Protein AF-A0A0P9J230-F1 (afdb_monomer_lite)

Sequence (159 aa):
MKPPVKTTNPAKPPVKPQVKPSTSEPVAQTVPPVPAASSRLDKLLAVVNTATGVLQLVQPPNSVNNADGTVSYPNGSVESADGQSVTHSDGAVQNLDGTTVHADGSTEHPNGDIQHKDGTWVFADGSVNYPDGRWKMADGTITDAEGNVLGTVKPDVAP

Radius of gyration: 20.03 Å; chains: 1; bounding box: 50×26×58 Å

Organism: NCBI:txid199198

pLDDT: mean 72.94, std 18.25, range [28.16, 93.19]

Foldseek 3Di:
DPDPPPPDPPDPDQDDADADDDPDAFDADDDPDDPDQPDPVVLVVVCCCQAPPPLPPDQPPPWDQDPQQWIAHPQRKIADNVNQWIQGPQRWIAGNQRWIQHPQGWIAHNQGWIQHPQRWIQHPLRKIAHPQQWIQHNQQFIDHVNNYTNHGHPDPPDD

Secondary structure (DSSP, 8-state):
-PPP-----PPPPPPPPPPPPPSSPPEEP-PPPPPP---H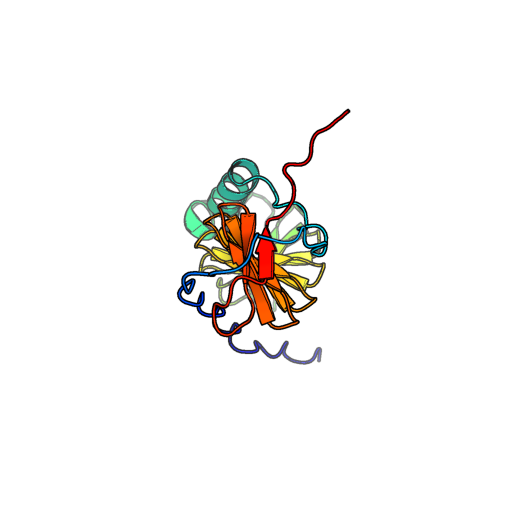HHHHHHHIIIIISSTTT-PPTT-EE-TTS-EE-TTS-EE-TTSSEEE-TTS-EEETTS-EE-TTS-EE-TTS-EE-TTS-EE-TTS-EE-TTS-EE-TTSEEE-TT--EEEEPPP----

Structure (mmCIF, N/CA/C/O backbone):
data_AF-A0A0P9J230-F1
#
_entry.id   AF-A0A0P9J230-F1
#
loop_
_atom_site.group_PDB
_atom_site.id
_atom_site.type_symbol
_atom_site.label_atom_id
_atom_site.label_alt_id
_atom_site.label_comp_id
_atom_site.label_asym_id
_atom_site.label_entity_id
_atom_site.label_seq_id
_atom_site.pdbx_PDB_ins_code
_atom_site.Cartn_x
_atom_site.Cartn_y
_atom_site.Cartn_z
_atom_site.occupancy
_atom_site.B_iso_or_equiv
_atom_site.auth_seq_id
_atom_site.auth_comp_id
_atom_site.auth_asym_id
_atom_site.auth_atom_id
_atom_site.pdbx_PDB_model_num
ATOM 1 N N . MET A 1 1 ? -2.091 -10.779 28.782 1.00 33.56 1 MET A N 1
ATOM 2 C CA . MET A 1 1 ? -1.439 -9.574 28.227 1.00 33.56 1 MET A CA 1
ATOM 3 C C . MET A 1 1 ? -0.991 -9.911 26.811 1.00 33.56 1 MET A C 1
ATOM 5 O O . MET A 1 1 ? -0.105 -10.743 26.666 1.00 33.56 1 MET A O 1
ATOM 9 N N . LYS A 1 2 ? -1.670 -9.393 25.776 1.00 34.47 2 LYS A N 1
ATOM 10 C CA . LYS A 1 2 ? -1.168 -9.503 24.394 1.00 34.47 2 LYS A CA 1
ATOM 11 C C . LYS A 1 2 ? 0.058 -8.581 24.265 1.00 34.47 2 LYS A C 1
ATOM 13 O O . LYS A 1 2 ? 0.032 -7.511 24.872 1.00 34.47 2 LYS A O 1
ATOM 18 N N . PRO A 1 3 ? 1.129 -8.980 23.558 1.00 28.16 3 PRO A N 1
ATOM 19 C CA . PRO A 1 3 ? 2.302 -8.129 23.389 1.00 28.16 3 PRO A CA 1
ATOM 20 C C . PRO A 1 3 ? 1.908 -6.823 22.687 1.00 28.16 3 PRO A C 1
ATOM 22 O O . PRO A 1 3 ? 1.041 -6.869 21.810 1.00 28.16 3 PRO A O 1
ATOM 25 N N . PRO A 1 4 ? 2.537 -5.682 23.019 1.00 34.16 4 PRO A N 1
ATOM 26 C CA . PRO A 1 4 ? 2.382 -4.479 22.219 1.00 34.16 4 PRO A CA 1
ATOM 27 C C . PRO A 1 4 ? 2.856 -4.798 20.800 1.00 34.16 4 PRO A C 1
ATOM 29 O O . PRO A 1 4 ? 3.978 -5.278 20.604 1.00 34.16 4 PRO A O 1
ATOM 32 N N . VAL A 1 5 ? 1.984 -4.574 19.817 1.00 39.44 5 VAL A N 1
ATOM 33 C CA . VAL A 1 5 ? 2.374 -4.571 18.409 1.00 39.44 5 VAL A CA 1
ATOM 34 C C . VAL A 1 5 ? 3.438 -3.489 18.296 1.00 39.44 5 VAL A C 1
ATOM 36 O O . VAL A 1 5 ? 3.144 -2.308 18.454 1.00 39.44 5 VAL A O 1
ATOM 39 N N . LYS A 1 6 ? 4.702 -3.895 18.133 1.00 30.61 6 LYS A N 1
ATOM 40 C CA . LYS A 1 6 ? 5.785 -2.970 17.808 1.00 30.61 6 LYS A CA 1
ATOM 41 C C . LYS A 1 6 ? 5.372 -2.281 16.515 1.00 30.61 6 LYS A C 1
ATOM 43 O O . LYS A 1 6 ? 5.442 -2.895 15.455 1.00 30.61 6 LYS A O 1
ATOM 48 N N . THR A 1 7 ? 4.952 -1.028 16.611 1.00 36.59 7 THR A N 1
ATOM 49 C CA . THR A 1 7 ? 4.900 -0.111 15.482 1.00 36.59 7 THR A CA 1
ATOM 50 C C . THR A 1 7 ? 6.342 0.092 15.038 1.00 36.59 7 THR A C 1
ATOM 52 O O . THR A 1 7 ? 7.082 0.932 15.545 1.00 36.59 7 THR A O 1
ATOM 55 N N . THR A 1 8 ? 6.814 -0.787 14.155 1.00 40.38 8 THR A N 1
ATOM 56 C CA . THR A 1 8 ? 8.008 -0.509 13.368 1.00 40.38 8 THR A CA 1
ATOM 57 C C . THR A 1 8 ? 7.738 0.804 12.654 1.00 40.38 8 THR A C 1
ATOM 59 O O . THR A 1 8 ? 6.701 0.917 12.001 1.00 40.38 8 THR A O 1
ATOM 62 N N . ASN A 1 9 ? 8.625 1.793 12.810 1.00 43.53 9 ASN A N 1
ATOM 63 C CA . ASN A 1 9 ? 8.568 3.011 12.006 1.00 43.53 9 ASN A CA 1
ATOM 64 C C . ASN A 1 9 ? 8.277 2.616 10.553 1.00 43.53 9 ASN A C 1
ATOM 66 O O . ASN A 1 9 ? 8.942 1.690 10.068 1.00 43.53 9 ASN A O 1
ATOM 70 N N . PRO A 1 10 ? 7.304 3.258 9.882 1.00 55.03 10 PRO A N 1
ATOM 71 C CA . PRO A 1 10 ? 6.994 2.929 8.501 1.00 55.03 10 PRO A CA 1
ATOM 72 C C . PRO A 1 10 ? 8.293 2.980 7.701 1.00 55.03 10 PRO A C 1
ATOM 74 O O . PRO A 1 10 ? 9.067 3.939 7.809 1.00 55.03 10 PRO A O 1
ATOM 77 N N . ALA A 1 11 ? 8.586 1.892 6.985 1.00 64.81 11 ALA A N 1
ATOM 78 C CA . ALA A 1 11 ? 9.776 1.822 6.158 1.00 64.81 11 ALA A CA 1
ATOM 79 C C . ALA A 1 11 ? 9.729 3.006 5.190 1.00 64.81 11 ALA A C 1
ATOM 81 O O . ALA A 1 11 ? 8.713 3.246 4.541 1.00 64.81 11 ALA A O 1
ATOM 82 N N . LYS A 1 12 ? 10.808 3.791 5.136 1.00 78.12 12 LYS A N 1
ATOM 83 C CA . LYS A 1 12 ? 10.867 4.922 4.214 1.00 78.12 12 LYS A CA 1
ATOM 84 C C . LYS A 1 12 ? 10.704 4.386 2.781 1.00 78.12 12 LYS A C 1
ATOM 86 O O . LYS A 1 12 ? 11.400 3.420 2.455 1.00 78.12 12 LYS A O 1
ATOM 91 N N . PRO A 1 13 ? 9.868 5.015 1.935 1.00 83.19 13 PRO A N 1
ATOM 92 C CA . PRO A 1 13 ? 9.740 4.612 0.543 1.00 83.19 13 PRO A CA 1
ATOM 93 C C . PRO A 1 13 ? 11.109 4.604 -0.153 1.00 83.19 13 PRO A C 1
ATOM 95 O O . PRO A 1 13 ? 11.916 5.519 0.083 1.00 83.19 13 PRO A O 1
ATOM 98 N N . PRO A 1 14 ? 11.398 3.602 -1.000 1.00 87.50 14 PRO A N 1
ATOM 99 C CA . PRO A 1 14 ? 12.627 3.575 -1.771 1.00 87.50 14 PRO A CA 1
ATOM 100 C C . PRO A 1 14 ? 12.638 4.742 -2.767 1.00 87.50 14 PRO A C 1
ATOM 102 O O . PRO A 1 14 ? 11.605 5.169 -3.279 1.00 87.50 14 PRO A O 1
ATOM 105 N N . VAL A 1 15 ? 13.822 5.299 -3.019 1.00 89.44 15 VAL A N 1
ATOM 106 C CA . VAL A 1 15 ? 13.977 6.452 -3.914 1.00 89.44 15 VAL A CA 1
ATOM 107 C C . VAL A 1 15 ? 14.221 5.956 -5.331 1.00 89.44 15 VAL A C 1
ATOM 109 O O . VAL A 1 15 ? 15.150 5.186 -5.568 1.00 89.44 15 VAL A O 1
ATOM 112 N N . LYS A 1 16 ? 13.400 6.429 -6.269 1.00 87.44 16 LYS A N 1
ATOM 113 C CA . LYS A 1 16 ? 13.502 6.108 -7.694 1.00 87.44 16 LYS A CA 1
ATOM 114 C C . LYS A 1 16 ? 14.869 6.522 -8.254 1.00 87.44 16 LYS A C 1
ATOM 116 O O . LYS A 1 16 ? 15.253 7.684 -8.081 1.00 87.44 16 LYS A O 1
ATOM 121 N N . PRO A 1 17 ? 15.608 5.619 -8.924 1.00 87.25 17 PRO A N 1
ATOM 122 C CA . PRO A 1 17 ? 16.882 5.963 -9.532 1.00 87.25 17 PRO A CA 1
ATOM 123 C C . PRO A 1 17 ? 16.668 6.864 -10.751 1.00 87.25 17 PRO A C 1
ATOM 125 O O . PRO A 1 17 ? 15.641 6.805 -11.431 1.00 87.25 17 PRO A O 1
ATOM 128 N N . GLN A 1 18 ? 17.664 7.696 -11.054 1.00 85.62 18 GLN A N 1
ATOM 129 C CA . GLN A 1 18 ? 17.686 8.425 -12.319 1.00 85.62 18 GLN A CA 1
ATOM 130 C C . GLN A 1 18 ? 18.006 7.448 -13.451 1.00 85.62 18 GLN A C 1
ATOM 132 O O . GLN A 1 18 ? 19.055 6.804 -13.434 1.00 85.62 18 GLN A O 1
ATOM 137 N N . VAL A 1 19 ? 17.106 7.348 -14.430 1.00 83.75 19 VAL A N 1
ATOM 138 C CA . VAL A 1 19 ? 17.291 6.478 -15.596 1.00 83.75 19 VAL A CA 1
ATOM 139 C C . VAL A 1 19 ? 18.475 6.989 -16.414 1.00 83.75 19 VAL A C 1
ATOM 141 O O . VAL A 1 19 ? 18.459 8.117 -16.911 1.00 83.75 19 VAL A O 1
ATOM 144 N N . LYS A 1 20 ? 19.513 6.164 -16.551 1.00 83.38 20 LYS A N 1
ATOM 145 C CA . LYS A 1 20 ? 20.681 6.477 -17.377 1.00 83.38 20 LYS A CA 1
ATOM 146 C C . LYS A 1 20 ? 20.402 6.121 -18.842 1.00 83.38 20 LYS A C 1
ATOM 148 O O . LYS A 1 20 ? 19.742 5.113 -19.100 1.00 83.38 20 LYS A O 1
ATOM 153 N N . PRO A 1 21 ? 20.927 6.892 -19.813 1.00 68.62 21 PRO A N 1
ATOM 154 C CA . PRO A 1 21 ? 20.823 6.542 -21.225 1.00 68.62 21 PRO A CA 1
ATOM 155 C C . PRO A 1 21 ? 21.462 5.173 -21.483 1.00 68.62 21 PRO A C 1
ATOM 157 O O . PRO A 1 21 ? 22.620 4.958 -21.124 1.00 68.62 21 PRO A O 1
ATOM 160 N N . SER A 1 22 ? 20.725 4.258 -22.111 1.00 64.50 22 SER A N 1
ATOM 161 C CA . SER A 1 22 ? 21.274 2.980 -22.568 1.00 64.50 22 SER A CA 1
ATOM 162 C C . SER A 1 22 ? 21.673 3.063 -24.034 1.00 64.50 22 SER A C 1
ATOM 164 O O . SER A 1 22 ? 20.921 3.560 -24.869 1.00 64.50 22 SER A O 1
ATOM 166 N N . THR A 1 23 ? 22.858 2.548 -24.343 1.00 56.00 23 THR A N 1
ATOM 167 C CA . THR A 1 23 ? 23.385 2.344 -25.701 1.00 56.00 23 THR A CA 1
ATOM 168 C C . THR A 1 23 ? 23.016 0.978 -26.289 1.00 56.00 23 THR A C 1
ATOM 170 O O . THR A 1 23 ? 23.419 0.675 -27.409 1.00 56.00 23 THR A O 1
ATOM 173 N N . SER A 1 24 ? 22.260 0.156 -25.554 1.00 57.94 24 SER A N 1
ATOM 174 C CA . SER A 1 24 ? 21.903 -1.219 -25.934 1.00 57.94 24 SER A CA 1
ATOM 175 C C . SER A 1 24 ? 20.401 -1.324 -26.179 1.00 57.94 24 SER A C 1
ATOM 177 O O . SER A 1 24 ? 19.622 -0.720 -25.438 1.00 57.94 24 SER A O 1
ATOM 179 N N . GLU A 1 25 ? 19.988 -2.107 -27.180 1.00 58.91 25 GLU A N 1
ATOM 180 C CA . GLU A 1 25 ? 18.567 -2.361 -27.434 1.00 58.91 25 GLU A CA 1
ATOM 181 C C . GLU A 1 25 ? 17.879 -2.939 -26.180 1.00 58.91 25 GLU A C 1
ATOM 183 O O . GLU A 1 25 ? 18.442 -3.817 -25.516 1.00 58.91 25 GLU A O 1
ATOM 188 N N . PRO A 1 26 ? 16.674 -2.458 -25.824 1.00 59.31 26 PRO A N 1
ATOM 189 C CA . PRO A 1 26 ? 15.969 -2.925 -24.641 1.00 59.31 26 PRO A CA 1
ATOM 190 C C . PRO A 1 26 ? 15.573 -4.397 -24.799 1.00 59.31 26 PRO A C 1
ATOM 192 O O . PRO A 1 26 ? 14.773 -4.760 -25.661 1.00 59.31 26 PRO A O 1
ATOM 195 N N . VAL A 1 27 ? 16.106 -5.251 -23.927 1.00 66.94 27 VAL A N 1
ATOM 196 C CA . VAL A 1 27 ? 15.736 -6.670 -23.859 1.00 66.94 27 VAL A CA 1
ATOM 197 C C . VAL A 1 27 ? 14.394 -6.801 -23.134 1.00 66.94 27 VAL A C 1
ATOM 199 O O . VAL A 1 27 ? 14.140 -6.106 -22.154 1.00 66.94 27 VAL A O 1
ATOM 202 N N . ALA A 1 28 ? 13.507 -7.686 -23.589 1.00 69.19 28 ALA A N 1
ATOM 203 C CA . ALA A 1 28 ? 12.255 -7.945 -22.878 1.00 69.19 28 ALA A CA 1
ATOM 204 C C . ALA A 1 28 ? 12.543 -8.569 -21.500 1.00 69.19 28 ALA A C 1
ATOM 206 O O . ALA A 1 28 ? 13.181 -9.619 -21.415 1.00 69.19 28 ALA A O 1
ATOM 207 N N . GLN A 1 29 ? 12.059 -7.937 -20.431 1.00 70.12 29 GLN A N 1
ATOM 208 C CA . GLN A 1 29 ? 12.247 -8.400 -19.052 1.00 70.12 29 GLN A CA 1
ATOM 209 C C . GLN A 1 29 ? 10.963 -9.043 -18.522 1.00 70.12 29 GLN A C 1
ATOM 211 O O . GLN A 1 29 ? 9.884 -8.457 -18.620 1.00 70.12 29 GLN A O 1
ATOM 216 N N . THR A 1 30 ? 11.075 -10.220 -17.904 1.00 68.06 30 THR A N 1
ATOM 217 C CA . THR A 1 30 ? 9.995 -10.803 -17.098 1.00 68.06 30 THR A CA 1
ATOM 218 C C . THR A 1 30 ? 10.110 -10.270 -15.674 1.00 68.06 30 THR A C 1
ATOM 220 O O . THR A 1 30 ? 10.960 -10.730 -14.911 1.00 68.06 30 THR A O 1
ATOM 223 N N . VAL A 1 31 ? 9.282 -9.293 -15.315 1.00 66.88 31 VAL A N 1
ATOM 224 C CA . VAL A 1 31 ? 9.127 -8.861 -13.919 1.00 66.88 31 VAL A CA 1
ATOM 225 C C . VAL A 1 31 ? 7.972 -9.616 -13.253 1.00 66.88 31 VAL A C 1
ATOM 227 O O . VAL A 1 31 ? 7.047 -10.028 -13.960 1.00 66.88 31 VAL A O 1
ATOM 230 N N . PRO A 1 32 ? 7.998 -9.813 -11.919 1.00 69.25 32 PRO A N 1
ATOM 231 C CA . PRO A 1 32 ? 6.863 -10.374 -11.197 1.00 69.25 32 PRO A CA 1
ATOM 232 C C . PRO A 1 32 ? 5.573 -9.603 -11.519 1.00 69.25 32 PRO A C 1
ATOM 234 O O . PRO A 1 32 ? 5.632 -8.375 -11.690 1.00 69.25 32 PRO A O 1
ATOM 237 N N . PRO A 1 33 ? 4.420 -10.294 -11.609 1.00 65.44 33 PRO A N 1
ATOM 238 C CA . PRO A 1 33 ? 3.145 -9.636 -11.855 1.00 65.44 33 PRO A CA 1
ATOM 239 C C . PRO A 1 33 ? 2.914 -8.579 -10.778 1.00 65.44 33 PRO A C 1
ATOM 241 O O . PRO A 1 33 ? 3.075 -8.850 -9.590 1.00 65.44 33 PRO A O 1
ATOM 244 N N . VAL A 1 34 ? 2.569 -7.363 -11.205 1.00 64.94 34 VAL A N 1
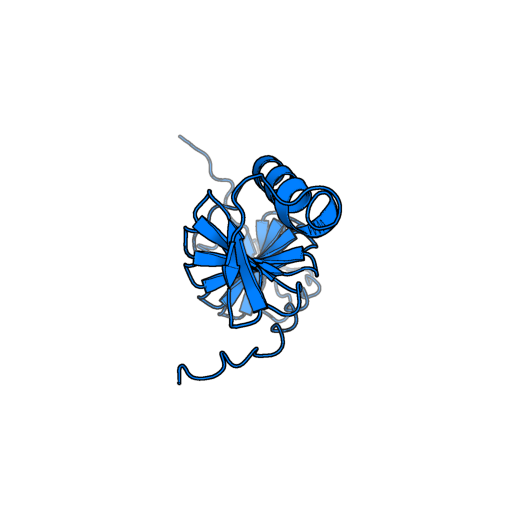ATOM 245 C CA . VAL A 1 34 ? 2.220 -6.287 -10.274 1.00 64.94 34 VAL A CA 1
ATOM 246 C C . VAL A 1 34 ? 0.935 -6.720 -9.565 1.00 64.94 34 VAL A C 1
ATOM 248 O O . VAL A 1 34 ? -0.047 -7.005 -10.259 1.00 64.94 34 VAL A O 1
ATOM 251 N N . PRO A 1 35 ? 0.915 -6.814 -8.224 1.00 59.25 35 PRO A N 1
ATOM 252 C CA . PRO A 1 35 ? -0.309 -7.127 -7.504 1.00 59.25 35 PRO A CA 1
ATOM 253 C C . PRO A 1 35 ? -1.393 -6.107 -7.862 1.00 59.25 35 PRO A C 1
ATOM 255 O O . PRO A 1 35 ? -1.104 -4.924 -8.049 1.00 59.25 35 PRO A O 1
ATOM 258 N N . ALA A 1 36 ? -2.638 -6.562 -8.000 1.00 54.88 36 ALA A N 1
ATOM 259 C CA . ALA A 1 36 ? -3.735 -5.691 -8.402 1.00 54.88 36 ALA A CA 1
ATOM 260 C C . ALA A 1 36 ? -3.869 -4.512 -7.424 1.00 54.88 36 ALA A C 1
ATOM 262 O O . ALA A 1 36 ? -4.103 -4.704 -6.231 1.00 54.88 36 ALA A O 1
ATOM 263 N N . ALA A 1 37 ? -3.733 -3.287 -7.934 1.00 50.56 37 ALA A N 1
ATOM 264 C CA . ALA A 1 37 ? -4.025 -2.094 -7.158 1.00 50.56 37 ALA A CA 1
ATOM 265 C C . ALA A 1 37 ? -5.544 -2.010 -6.956 1.00 50.56 37 ALA A C 1
ATOM 267 O O . ALA A 1 37 ? -6.302 -1.865 -7.916 1.00 50.56 37 ALA A O 1
ATOM 268 N N . SER A 1 38 ? -6.002 -2.116 -5.710 1.00 48.72 38 SER A N 1
ATOM 269 C CA . SER A 1 38 ? -7.417 -1.934 -5.384 1.00 48.72 38 SER A CA 1
ATOM 270 C C . SER A 1 38 ? -7.884 -0.515 -5.769 1.00 48.72 38 SER A C 1
ATOM 272 O O . SER A 1 38 ? -7.153 0.461 -5.580 1.00 48.72 38 SER A O 1
ATOM 274 N N . SER A 1 39 ? -9.099 -0.414 -6.319 1.00 46.31 39 SER A N 1
ATOM 275 C CA . SER A 1 39 ? -9.712 0.802 -6.885 1.00 46.31 39 SER A CA 1
ATOM 276 C C . SER A 1 39 ? -9.661 2.012 -5.935 1.00 46.31 39 SER A C 1
ATOM 278 O O . SER A 1 39 ? -10.080 1.934 -4.783 1.00 46.31 39 SER A O 1
ATOM 280 N N . ARG A 1 40 ? -9.174 3.163 -6.432 1.00 53.50 40 ARG A N 1
ATOM 281 C CA . ARG A 1 40 ? -9.061 4.421 -5.662 1.00 53.50 40 ARG A CA 1
ATOM 282 C C . ARG A 1 40 ? -10.416 4.993 -5.215 1.00 53.50 40 ARG A C 1
ATOM 284 O O . ARG A 1 40 ? -10.466 5.693 -4.209 1.00 53.50 40 ARG A O 1
ATOM 291 N N . LEU A 1 41 ? -11.501 4.718 -5.945 1.00 41.72 41 LEU A N 1
ATOM 292 C CA . LEU A 1 41 ? -12.830 5.280 -5.661 1.00 41.72 41 LEU A CA 1
ATOM 293 C C . LEU A 1 41 ? -13.538 4.555 -4.512 1.00 41.72 41 LEU A C 1
ATOM 295 O O . LEU A 1 41 ? -14.100 5.214 -3.639 1.00 41.72 41 LEU A O 1
ATOM 299 N N . ASP A 1 42 ? -13.440 3.225 -4.460 1.00 46.72 42 ASP A N 1
ATOM 300 C CA . ASP A 1 42 ? -13.997 2.437 -3.350 1.00 46.72 42 ASP A CA 1
ATOM 301 C C . ASP A 1 42 ? -13.276 2.756 -2.029 1.00 46.72 42 ASP A C 1
ATOM 303 O O . ASP A 1 42 ? -13.881 2.796 -0.956 1.00 46.72 42 ASP A O 1
ATOM 307 N N . LYS A 1 43 ? -11.980 3.077 -2.121 1.00 52.72 43 LYS A N 1
ATOM 308 C CA . LYS A 1 43 ? -11.115 3.434 -0.991 1.00 52.72 43 LYS A CA 1
ATOM 309 C C . LYS A 1 43 ? -11.363 4.830 -0.436 1.00 52.72 43 LYS A C 1
ATOM 311 O O . LYS A 1 43 ? -11.412 4.992 0.781 1.00 52.72 43 LYS A O 1
ATOM 316 N N . LEU A 1 44 ? -11.556 5.834 -1.299 1.00 45.81 44 LEU A N 1
ATOM 317 C CA . LEU A 1 44 ? -11.837 7.205 -0.854 1.00 45.81 44 LEU A CA 1
ATOM 318 C C . LEU A 1 44 ? -13.141 7.260 -0.045 1.00 45.81 44 LEU A C 1
ATOM 320 O O . LEU A 1 44 ? -13.221 7.963 0.960 1.00 45.81 44 LEU A O 1
ATOM 324 N N . LEU A 1 45 ? -14.143 6.471 -0.445 1.00 48.78 45 LEU A N 1
ATOM 325 C CA . LEU A 1 45 ? -15.407 6.370 0.275 1.00 48.78 45 LEU A CA 1
ATOM 326 C C . LEU A 1 45 ? -15.230 5.705 1.653 1.00 48.78 45 LEU A C 1
ATOM 328 O O . LEU A 1 45 ? -15.839 6.154 2.621 1.00 48.78 45 LEU A O 1
ATOM 332 N N . ALA A 1 46 ? -14.358 4.697 1.776 1.00 48.47 46 ALA A N 1
ATOM 333 C CA . ALA A 1 46 ? -14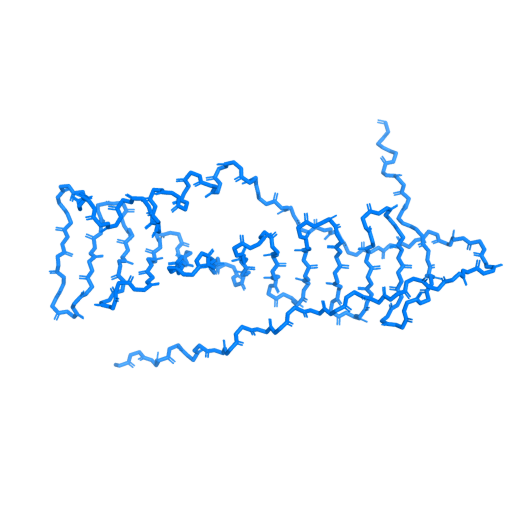.023 4.085 3.064 1.00 48.47 46 ALA A CA 1
ATOM 334 C C . ALA A 1 46 ? -13.283 5.058 4.003 1.00 48.47 46 ALA A C 1
ATOM 336 O O . ALA A 1 46 ? -13.660 5.175 5.168 1.00 48.47 46 ALA A O 1
ATOM 337 N N . VAL A 1 47 ? -12.294 5.804 3.495 1.00 46.88 47 VAL A N 1
ATOM 338 C CA . VAL A 1 47 ? -11.499 6.782 4.270 1.00 46.88 47 VAL A CA 1
ATOM 339 C C . VAL A 1 47 ? -12.338 7.979 4.725 1.00 46.88 47 VAL A C 1
ATOM 341 O O . VAL A 1 47 ? -12.232 8.411 5.873 1.00 46.88 47 VAL A O 1
ATOM 344 N N . VAL A 1 48 ? -13.212 8.507 3.864 1.00 48.50 48 VAL A N 1
ATOM 345 C CA . VAL A 1 48 ? -14.101 9.627 4.222 1.00 48.50 48 VAL A CA 1
ATOM 346 C C . VAL A 1 48 ? -15.137 9.195 5.265 1.00 48.50 48 VAL A C 1
ATOM 348 O O . VAL A 1 48 ? -15.414 9.953 6.197 1.00 48.50 48 VAL A O 1
ATOM 351 N N . ASN A 1 49 ? -15.647 7.964 5.165 1.00 51.12 49 ASN A N 1
ATOM 352 C CA . ASN A 1 49 ? -16.599 7.420 6.134 1.00 51.12 49 ASN A CA 1
ATOM 353 C C . ASN A 1 49 ? -15.953 6.993 7.460 1.00 51.12 49 ASN A C 1
ATOM 355 O O . ASN A 1 49 ? -16.661 6.936 8.461 1.00 51.12 49 ASN A O 1
ATOM 359 N N . THR A 1 50 ? -14.649 6.693 7.484 1.00 52.06 50 THR A N 1
ATOM 360 C CA . THR A 1 50 ? -14.009 6.069 8.655 1.00 52.06 50 THR A CA 1
ATOM 361 C C . THR A 1 50 ? -12.979 6.959 9.342 1.00 52.06 50 THR A C 1
ATOM 363 O O . THR A 1 50 ? -12.955 6.937 10.558 1.00 52.06 50 THR A O 1
ATOM 366 N N . ALA A 1 51 ? -12.168 7.760 8.638 1.00 44.28 51 ALA A N 1
ATOM 367 C CA . ALA A 1 51 ? -11.013 8.444 9.244 1.00 44.28 51 ALA A CA 1
ATOM 368 C C . ALA A 1 51 ? -11.126 9.979 9.330 1.00 44.28 51 ALA A C 1
ATOM 370 O O . ALA A 1 51 ? -10.661 10.559 10.306 1.00 44.28 51 ALA A O 1
ATOM 371 N N . THR A 1 52 ? -11.730 10.668 8.351 1.00 45.75 52 THR A N 1
ATOM 372 C CA . THR A 1 52 ? -11.645 12.151 8.282 1.00 45.75 52 THR A CA 1
ATOM 373 C C . THR A 1 52 ? -12.972 12.914 8.314 1.00 45.75 52 THR A C 1
ATOM 375 O O . THR A 1 52 ? -12.965 14.087 8.677 1.00 45.75 52 THR A O 1
ATOM 378 N N . GLY A 1 53 ? -14.114 12.299 7.982 1.00 43.25 53 GLY A N 1
ATOM 379 C CA . GLY A 1 53 ? -15.400 13.014 7.913 1.00 43.25 53 GLY A CA 1
ATOM 380 C C . GLY A 1 53 ? -16.396 12.713 9.037 1.00 43.25 53 GLY A C 1
ATOM 381 O O . GLY A 1 53 ? -17.213 13.569 9.372 1.00 43.25 53 GLY A O 1
ATOM 382 N N . VAL A 1 54 ? -16.355 11.506 9.616 1.00 42.22 54 VAL A N 1
ATOM 383 C CA . VAL A 1 54 ? -17.479 10.973 10.419 1.00 42.22 54 VAL A CA 1
ATOM 384 C C . VAL A 1 54 ? -17.110 10.635 11.870 1.00 42.22 54 VAL A C 1
ATOM 386 O O . VAL A 1 54 ? -17.976 10.761 12.736 1.00 42.22 54 VAL A O 1
ATOM 389 N N . LEU A 1 55 ? -15.841 10.326 12.180 1.00 44.78 55 LEU A N 1
ATOM 390 C CA . LEU A 1 55 ? -15.388 10.017 13.553 1.00 44.78 55 LEU A CA 1
ATOM 391 C C . LEU A 1 55 ? -15.688 11.133 14.570 1.00 44.78 55 LEU A C 1
ATOM 393 O O . LEU A 1 55 ? -15.843 10.857 15.754 1.00 44.78 55 LEU A O 1
ATOM 397 N N . GLN A 1 56 ? -15.819 12.389 14.128 1.00 43.25 56 GLN A N 1
ATOM 398 C CA . GLN A 1 56 ? -16.093 13.516 15.026 1.00 43.25 56 GLN A CA 1
ATOM 399 C C . GLN A 1 56 ? -17.552 13.982 15.079 1.00 43.25 56 GLN A C 1
ATOM 401 O O . GLN A 1 56 ? -17.844 14.850 15.901 1.00 43.25 56 GLN A O 1
ATOM 406 N N . LEU A 1 57 ? -18.471 13.464 14.251 1.00 44.31 57 LEU A N 1
ATOM 407 C CA . LEU A 1 57 ? -19.809 14.071 14.162 1.00 44.31 57 LEU A CA 1
ATOM 408 C C . LEU A 1 57 ? -20.973 13.159 14.549 1.00 44.31 57 LEU A C 1
ATOM 410 O O . LEU A 1 57 ? -21.934 13.666 15.124 1.00 44.31 57 LEU A O 1
ATOM 414 N N . VAL A 1 58 ? -20.915 11.845 14.307 1.00 47.59 58 VAL A N 1
ATOM 415 C CA . VAL A 1 58 ? -22.005 10.929 14.693 1.00 47.59 58 VAL A CA 1
ATOM 416 C C . VAL A 1 58 ? -21.452 9.520 14.915 1.00 47.59 58 VAL A C 1
ATOM 418 O O . VAL A 1 58 ? -21.213 8.789 13.957 1.00 47.59 58 VAL A O 1
ATOM 421 N N . GLN A 1 59 ? -21.295 9.101 16.174 1.00 58.69 59 GLN A N 1
ATOM 422 C CA . GLN A 1 59 ? -21.169 7.671 16.466 1.00 58.69 59 GLN A CA 1
ATOM 423 C C . GLN A 1 59 ? -22.459 6.971 15.995 1.00 58.69 59 GLN A C 1
ATOM 425 O O . GLN A 1 59 ? -23.550 7.445 16.335 1.00 58.69 59 GLN A O 1
ATOM 430 N N . PRO A 1 60 ? -22.383 5.875 15.216 1.00 63.69 60 PRO A N 1
ATOM 431 C CA . PRO A 1 60 ? -23.569 5.139 14.807 1.00 63.69 60 PRO A CA 1
ATOM 432 C C . PRO A 1 60 ? -24.383 4.720 16.037 1.00 63.69 60 PRO A C 1
ATOM 434 O O . PRO A 1 60 ? -23.793 4.317 17.045 1.00 63.69 60 PRO A O 1
ATOM 437 N N . PRO A 1 61 ? -25.724 4.759 15.975 1.00 59.94 61 PRO A N 1
ATOM 438 C CA . PRO A 1 61 ? -26.539 4.199 17.042 1.00 59.94 61 PRO A CA 1
ATOM 439 C C . PRO A 1 61 ? -26.141 2.732 17.274 1.00 59.94 61 PRO A C 1
ATOM 441 O O . PRO A 1 61 ? -25.987 1.969 16.318 1.00 59.94 61 PRO A O 1
ATOM 444 N N . ASN A 1 62 ? -25.995 2.350 18.547 1.00 76.12 62 ASN A N 1
ATOM 445 C CA . ASN A 1 62 ? -25.501 1.048 19.028 1.00 76.12 62 ASN A CA 1
ATOM 446 C C . ASN A 1 62 ? -23.973 0.844 19.020 1.00 76.12 62 ASN A C 1
ATOM 448 O O . ASN A 1 62 ? -23.523 -0.300 19.102 1.00 76.12 62 ASN A O 1
ATOM 452 N N . SER A 1 63 ? -23.165 1.907 18.960 1.00 81.62 63 SER A N 1
ATOM 453 C CA . SER A 1 63 ? -21.759 1.801 19.363 1.00 81.62 63 SER A CA 1
ATOM 454 C C . SER A 1 63 ? -21.640 1.449 20.855 1.00 81.62 63 SER A C 1
ATOM 456 O O . SER A 1 63 ? -22.454 1.866 21.685 1.00 81.62 63 SER A O 1
ATOM 458 N N . VAL A 1 64 ? -20.625 0.660 21.206 1.00 87.12 64 VAL A N 1
ATOM 459 C CA . VAL A 1 64 ? -20.345 0.237 22.585 1.00 87.12 64 VAL A CA 1
ATOM 460 C C . VAL A 1 64 ? -19.006 0.814 23.017 1.00 87.12 64 VAL A C 1
ATOM 462 O O . VAL A 1 64 ? -17.989 0.544 22.388 1.00 87.12 64 VAL A O 1
ATOM 465 N N . ASN A 1 65 ? -19.003 1.579 24.109 1.00 87.94 65 ASN A N 1
ATOM 466 C CA . ASN A 1 65 ? -17.774 2.005 24.774 1.00 87.94 65 ASN A CA 1
ATOM 467 C C . ASN A 1 65 ? -17.315 0.886 25.713 1.00 87.94 65 ASN A C 1
ATOM 469 O O . ASN A 1 65 ? -18.031 0.523 26.651 1.00 87.94 65 ASN A O 1
ATOM 473 N N . ASN A 1 66 ? -16.137 0.332 25.455 1.00 87.62 66 ASN A N 1
ATOM 474 C CA . ASN A 1 66 ? -15.568 -0.749 26.245 1.00 87.62 66 ASN A CA 1
ATOM 475 C C . ASN A 1 66 ? -14.803 -0.203 27.456 1.00 87.62 66 ASN A C 1
ATOM 477 O O . ASN A 1 66 ? -14.343 0.938 27.482 1.00 87.62 66 ASN A O 1
ATOM 481 N N . ALA A 1 67 ? -14.626 -1.046 28.475 1.00 88.25 67 ALA A N 1
ATOM 482 C CA . ALA A 1 67 ? -13.924 -0.669 29.705 1.00 88.25 67 ALA A CA 1
ATOM 483 C C . ALA A 1 67 ? -12.428 -0.350 29.497 1.00 88.25 67 ALA A C 1
ATOM 485 O O . ALA A 1 67 ? -11.813 0.280 30.353 1.00 88.25 67 ALA A O 1
ATOM 486 N N . ASP A 1 68 ? -11.844 -0.787 28.380 1.00 87.06 68 ASP A N 1
ATOM 487 C CA . ASP A 1 68 ? -10.465 -0.490 27.982 1.00 87.06 68 ASP A CA 1
ATOM 488 C C . ASP A 1 68 ? -10.327 0.816 27.177 1.00 87.06 68 ASP A C 1
ATOM 490 O O . ASP A 1 68 ? -9.226 1.155 26.749 1.00 87.06 68 ASP A O 1
ATOM 494 N N . GLY A 1 69 ? -11.426 1.556 26.993 1.00 82.56 69 GLY A N 1
ATOM 495 C CA . GLY A 1 69 ? -11.473 2.821 26.263 1.00 82.56 69 GLY A CA 1
ATOM 496 C C . GLY A 1 69 ? -11.721 2.680 24.761 1.00 82.56 69 GLY A C 1
ATOM 497 O O . GLY A 1 69 ? -11.892 3.695 24.098 1.00 82.56 69 GLY A O 1
ATOM 498 N N . THR A 1 70 ? -11.771 1.461 24.216 1.00 86.25 70 THR A N 1
ATOM 499 C CA . THR A 1 70 ? -12.090 1.244 22.796 1.00 86.25 70 THR A CA 1
ATOM 500 C C . THR A 1 70 ? -13.579 1.442 22.505 1.00 86.25 70 THR A C 1
ATOM 502 O O . THR A 1 70 ? -14.426 1.290 23.392 1.00 86.25 70 THR A O 1
ATOM 505 N N . VAL A 1 71 ? -13.916 1.726 21.244 1.00 84.38 71 VAL A N 1
ATOM 506 C CA . VAL A 1 71 ? -15.310 1.809 20.776 1.00 84.38 71 VAL A CA 1
ATOM 507 C C . VAL A 1 71 ? -15.582 0.691 19.780 1.00 84.38 71 VAL A C 1
ATOM 509 O O . VAL A 1 71 ? -14.929 0.610 18.747 1.00 84.38 71 VAL A O 1
ATOM 512 N N . SER A 1 72 ? -16.557 -0.173 20.056 1.00 86.19 72 SER A N 1
ATOM 513 C CA . SER A 1 72 ? -17.017 -1.196 19.111 1.00 86.19 72 SER A CA 1
ATOM 514 C C . SER A 1 72 ? -18.222 -0.705 18.317 1.00 86.19 72 SER A C 1
ATOM 516 O O . SER A 1 72 ? -19.207 -0.234 18.888 1.00 86.19 72 SER A O 1
ATOM 518 N N . TYR A 1 73 ? -18.162 -0.852 16.999 1.00 83.38 73 TYR A N 1
ATOM 519 C CA . TYR A 1 73 ? -19.208 -0.450 16.067 1.00 83.38 73 TYR A CA 1
ATOM 520 C C . TYR A 1 73 ? -20.095 -1.638 15.652 1.00 83.38 73 TYR A C 1
ATOM 522 O O . TYR A 1 73 ? -19.625 -2.778 15.613 1.00 83.38 73 TYR A O 1
ATOM 530 N N . PRO A 1 74 ? -21.366 -1.405 15.263 1.00 78.31 74 PRO A N 1
ATOM 531 C CA . PRO A 1 74 ? -22.281 -2.475 14.842 1.00 78.31 74 PRO A CA 1
ATOM 532 C C . PRO A 1 74 ? -21.823 -3.275 13.615 1.00 78.31 74 PRO A C 1
ATOM 534 O O . PRO A 1 74 ? -22.236 -4.415 13.431 1.00 78.31 74 PRO A O 1
ATOM 537 N N . ASN A 1 75 ? -20.974 -2.685 12.770 1.00 76.06 75 ASN A N 1
ATOM 538 C CA . ASN A 1 75 ? -20.373 -3.352 11.612 1.00 76.06 75 ASN A CA 1
ATOM 539 C C . ASN A 1 75 ? -19.193 -4.275 11.987 1.00 76.06 75 ASN A C 1
ATOM 541 O O . ASN A 1 75 ? -18.580 -4.858 11.098 1.00 76.06 75 ASN A O 1
ATOM 545 N N . GLY A 1 76 ? -18.864 -4.402 13.278 1.00 82.38 76 GLY A N 1
ATOM 546 C CA . GLY A 1 76 ? -17.750 -5.207 13.776 1.00 82.38 76 GLY A CA 1
ATOM 547 C C . GLY A 1 76 ? -16.402 -4.484 13.803 1.00 82.38 76 GLY A C 1
ATOM 548 O O . GLY A 1 76 ? -15.425 -5.081 14.251 1.00 82.38 76 GLY A O 1
ATOM 549 N N . SER A 1 77 ? -16.329 -3.223 13.363 1.00 83.94 77 SER A N 1
ATOM 550 C CA . SER A 1 77 ? -15.119 -2.412 13.509 1.00 83.94 77 SER A CA 1
ATOM 551 C C . SER A 1 77 ? -14.895 -1.985 14.965 1.00 83.94 77 SER A C 1
ATOM 553 O O . SER A 1 77 ? -15.843 -1.844 15.738 1.00 83.94 77 SER A O 1
ATOM 555 N N . VAL A 1 78 ? -13.641 -1.733 15.337 1.00 86.00 78 VAL A N 1
ATOM 556 C CA . VAL A 1 78 ? -13.232 -1.283 16.672 1.00 86.00 78 VAL A CA 1
ATOM 557 C C . VAL A 1 78 ? -12.293 -0.086 16.559 1.00 86.00 78 VAL A C 1
ATOM 559 O O . VAL A 1 78 ? -11.249 -0.179 15.920 1.00 86.00 78 VAL A O 1
ATOM 562 N N . GLU A 1 79 ? -12.642 1.024 17.197 1.00 84.62 79 GLU A N 1
ATOM 563 C CA . GLU A 1 79 ? -11.766 2.182 17.378 1.00 84.62 79 GLU A CA 1
ATOM 564 C C . GLU A 1 79 ? -10.802 1.962 18.543 1.00 84.62 79 GLU A C 1
ATOM 566 O O . GLU A 1 79 ? -11.196 1.480 19.610 1.00 84.62 79 GLU A O 1
ATOM 571 N N . SER A 1 80 ? -9.545 2.351 18.348 1.00 84.38 80 SER A N 1
ATOM 572 C CA . SER A 1 80 ? -8.542 2.396 19.407 1.00 84.38 80 SER A CA 1
ATOM 573 C C . SER A 1 80 ? -8.912 3.417 20.486 1.00 84.38 80 SER A C 1
ATOM 575 O O . SER A 1 80 ? -9.515 4.448 20.206 1.00 84.38 80 SER A O 1
ATOM 577 N N . ALA A 1 81 ? -8.499 3.160 21.728 1.00 82.44 81 ALA A N 1
ATOM 578 C CA . ALA A 1 81 ? -8.800 4.022 22.872 1.00 82.44 81 ALA A CA 1
ATOM 579 C C . ALA A 1 81 ? -8.218 5.446 22.765 1.00 82.44 81 ALA A C 1
ATOM 581 O O . ALA A 1 81 ? -8.686 6.363 23.434 1.00 82.44 81 ALA A O 1
ATOM 582 N N . ASP A 1 82 ? -7.191 5.636 21.936 1.00 80.88 82 ASP A N 1
ATOM 583 C CA . ASP A 1 82 ? -6.580 6.936 21.633 1.00 80.88 82 ASP A CA 1
ATOM 584 C C . ASP A 1 82 ? -7.217 7.652 20.424 1.00 80.88 82 ASP A C 1
ATOM 586 O O . ASP A 1 82 ? -6.778 8.745 20.050 1.00 80.88 82 ASP A O 1
ATOM 590 N N . GLY A 1 83 ? -8.224 7.038 19.790 1.00 76.69 83 GLY A N 1
ATOM 591 C CA . GLY A 1 83 ? -8.885 7.548 18.588 1.00 76.69 83 GLY A CA 1
ATOM 592 C C . GLY A 1 83 ? -7.964 7.663 17.369 1.00 76.69 83 GLY A C 1
ATOM 593 O O . GLY A 1 83 ? -8.294 8.361 16.414 1.00 76.69 83 GLY A O 1
ATOM 594 N N . GLN A 1 84 ? -6.780 7.035 17.391 1.00 79.12 84 GLN A N 1
ATOM 595 C CA . GLN A 1 84 ? -5.795 7.162 16.308 1.00 79.12 84 GLN A CA 1
ATOM 596 C C . GLN A 1 84 ? -5.968 6.117 15.204 1.00 79.12 84 GLN A C 1
ATOM 598 O O . GLN A 1 84 ? -5.350 6.241 14.146 1.00 79.12 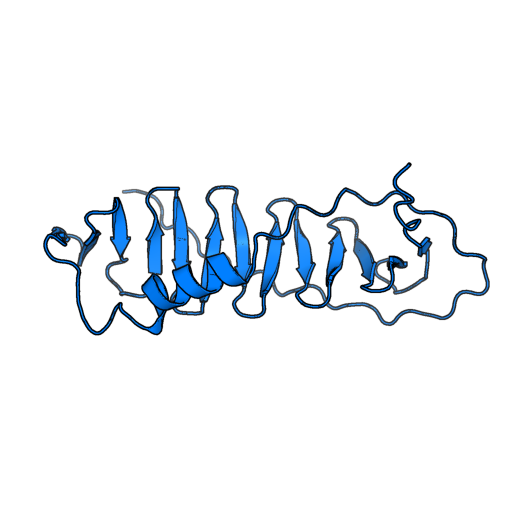84 GLN A O 1
ATOM 603 N N . SER A 1 85 ? -6.770 5.075 15.433 1.00 81.94 85 SER A N 1
ATOM 604 C CA . SER A 1 85 ? -6.984 4.013 14.450 1.00 81.94 85 SER A CA 1
ATOM 605 C C . SER A 1 85 ? -8.320 3.296 14.620 1.00 81.94 85 SER A C 1
ATOM 607 O O . SER A 1 85 ? -8.888 3.245 15.713 1.00 81.94 85 SER A O 1
ATOM 609 N N . VAL A 1 86 ? -8.793 2.699 13.528 1.00 81.94 86 VAL A N 1
ATOM 610 C CA . VAL A 1 86 ? -9.966 1.826 13.472 1.00 81.94 86 VAL A CA 1
ATOM 611 C C . VAL A 1 86 ? -9.551 0.487 12.871 1.00 81.94 86 VAL A C 1
ATOM 613 O O . VAL A 1 86 ? -9.016 0.425 11.768 1.00 81.94 86 VAL A O 1
ATOM 616 N N . THR A 1 87 ? -9.810 -0.601 13.589 1.00 86.38 87 THR A N 1
ATOM 617 C CA . THR A 1 87 ? -9.682 -1.971 13.079 1.00 86.38 87 THR A CA 1
ATOM 618 C C . THR A 1 87 ? -11.018 -2.410 12.496 1.00 86.38 87 THR A C 1
ATOM 620 O O . THR A 1 87 ? -12.031 -2.369 13.184 1.00 86.38 87 THR A O 1
ATOM 623 N N . HIS A 1 88 ? -11.044 -2.832 11.241 1.00 82.81 88 HIS A N 1
ATOM 624 C CA . HIS A 1 88 ? -12.217 -3.355 10.555 1.00 82.81 88 HIS A CA 1
ATOM 625 C C . HIS A 1 88 ? -12.447 -4.837 10.873 1.00 82.81 88 HIS A C 1
ATOM 627 O O . HIS A 1 88 ? -11.545 -5.556 11.307 1.00 82.81 88 HIS A O 1
ATOM 633 N N . SER A 1 89 ? -13.667 -5.320 10.627 1.00 82.19 89 SER A N 1
ATOM 634 C CA . SER A 1 89 ? -14.045 -6.722 10.858 1.00 82.19 89 SER A CA 1
ATOM 635 C C . SER A 1 89 ? -13.254 -7.725 10.008 1.00 82.19 89 SER A C 1
ATOM 637 O O . SER A 1 89 ? -13.157 -8.895 10.370 1.00 82.19 89 SER A O 1
ATOM 639 N N . ASP A 1 90 ? -12.711 -7.284 8.871 1.00 81.19 90 ASP A N 1
ATOM 640 C CA . ASP A 1 90 ? -11.841 -8.074 7.992 1.00 81.19 90 ASP A CA 1
ATOM 641 C C . ASP A 1 90 ? -10.373 -8.112 8.465 1.00 81.19 90 ASP A C 1
ATOM 643 O O . ASP A 1 90 ? -9.555 -8.821 7.882 1.00 81.19 90 ASP A O 1
ATOM 647 N N . GLY A 1 91 ? -10.043 -7.384 9.538 1.00 83.75 91 GLY A N 1
ATOM 648 C CA . GLY A 1 91 ? -8.704 -7.282 10.108 1.00 83.75 91 GLY A CA 1
ATOM 649 C C . GLY A 1 91 ? -7.849 -6.144 9.546 1.00 83.75 91 GLY A C 1
ATOM 650 O O . GLY A 1 91 ? -6.713 -5.996 9.996 1.00 83.75 91 GLY A O 1
ATOM 651 N N . ALA A 1 92 ? -8.350 -5.340 8.602 1.00 83.62 92 ALA A N 1
ATOM 652 C CA . ALA A 1 92 ? -7.645 -4.142 8.156 1.00 83.62 92 ALA A CA 1
ATOM 653 C C . ALA A 1 92 ? -7.629 -3.074 9.264 1.00 83.62 92 ALA A C 1
ATOM 655 O O . ALA A 1 92 ? -8.616 -2.886 9.968 1.00 83.62 92 ALA A O 1
ATOM 656 N N . VAL A 1 93 ? -6.523 -2.353 9.416 1.00 87.06 93 VAL A N 1
ATOM 657 C CA . VAL A 1 93 ? -6.360 -1.261 10.381 1.00 87.06 93 VAL A CA 1
ATOM 658 C C . VAL A 1 93 ? -6.163 0.035 9.618 1.00 87.06 93 VAL A C 1
ATOM 660 O O . VAL A 1 93 ? -5.207 0.166 8.862 1.00 87.06 93 VAL A O 1
ATOM 663 N N . GLN A 1 94 ? -7.050 0.998 9.823 1.00 82.56 94 GLN A N 1
ATOM 664 C CA . GLN A 1 94 ? -6.966 2.319 9.221 1.00 82.56 94 GLN A CA 1
ATOM 665 C C . GLN A 1 94 ? -6.551 3.335 10.283 1.00 82.56 94 GLN A C 1
ATOM 667 O O . GLN A 1 94 ? -7.191 3.445 11.326 1.00 82.56 94 GLN A O 1
ATOM 672 N N . ASN A 1 95 ? -5.469 4.059 10.026 1.00 81.81 95 ASN A N 1
ATOM 673 C CA . ASN A 1 95 ? -4.906 5.062 10.919 1.00 81.81 95 ASN A CA 1
ATOM 674 C C . ASN A 1 95 ? -5.392 6.466 10.537 1.00 81.81 95 ASN A C 1
ATOM 676 O O . ASN A 1 95 ? -5.720 6.745 9.381 1.00 81.81 95 ASN A O 1
ATOM 680 N N . LEU A 1 96 ? -5.387 7.378 11.509 1.00 74.69 96 LEU A N 1
ATOM 681 C CA . LEU A 1 96 ? -5.822 8.766 11.333 1.00 74.69 96 LEU A CA 1
ATOM 682 C C . LEU A 1 96 ? -4.932 9.564 10.362 1.00 74.69 96 LEU A C 1
ATOM 684 O O . LEU A 1 96 ? -5.390 10.522 9.744 1.00 74.69 96 LEU A O 1
ATOM 688 N N . ASP A 1 97 ? -3.674 9.154 10.187 1.00 76.00 97 ASP A N 1
ATOM 689 C CA . ASP A 1 97 ? -2.758 9.718 9.187 1.00 76.00 97 ASP A CA 1
ATOM 690 C C . ASP A 1 97 ? -3.113 9.312 7.739 1.00 76.00 97 ASP A C 1
ATOM 692 O O . ASP A 1 97 ? -2.450 9.741 6.794 1.00 76.00 97 ASP A O 1
ATOM 696 N N . GLY A 1 98 ? -4.163 8.501 7.558 1.00 74.81 98 GLY A N 1
ATOM 697 C CA . GLY A 1 98 ? -4.630 7.981 6.276 1.00 74.81 98 GLY A CA 1
ATOM 698 C C . GLY A 1 98 ? -3.936 6.691 5.836 1.00 74.81 98 GLY A C 1
ATOM 699 O O . GLY A 1 98 ? -4.265 6.165 4.773 1.00 74.81 98 GLY A O 1
ATOM 700 N N . THR A 1 99 ? -3.003 6.159 6.632 1.00 82.81 99 THR A N 1
ATOM 701 C CA . THR A 1 99 ? -2.359 4.871 6.357 1.00 82.81 99 THR A CA 1
ATOM 702 C C . THR A 1 99 ? -3.328 3.722 6.645 1.00 82.81 99 THR A C 1
ATOM 704 O O . THR A 1 99 ? -3.962 3.690 7.697 1.00 82.81 99 THR A O 1
ATOM 707 N N . THR A 1 100 ? -3.421 2.740 5.748 1.00 84.81 100 THR A N 1
ATOM 708 C CA . THR A 1 100 ? -4.198 1.507 5.959 1.00 84.81 100 THR A CA 1
ATOM 709 C C . THR A 1 100 ? -3.278 0.293 5.938 1.00 84.81 100 THR A C 1
ATOM 711 O O . THR A 1 100 ? -2.553 0.083 4.975 1.00 84.81 100 THR A O 1
ATOM 714 N N . VAL A 1 101 ? -3.315 -0.538 6.976 1.00 88.75 101 VAL A N 1
ATOM 715 C CA . VAL A 1 101 ? -2.632 -1.835 7.028 1.00 88.75 101 VAL A CA 1
ATOM 716 C C . VAL A 1 101 ? -3.665 -2.930 6.800 1.00 88.75 101 VAL A C 1
ATOM 718 O O . VAL A 1 101 ? -4.583 -3.102 7.595 1.00 88.75 101 VAL A O 1
ATOM 721 N N . HIS A 1 102 ? -3.532 -3.681 5.718 1.00 86.38 102 HIS A N 1
ATOM 722 C CA . HIS A 1 102 ? -4.432 -4.777 5.386 1.00 86.38 102 HIS A CA 1
ATOM 723 C C . HIS A 1 102 ? -4.108 -6.039 6.194 1.00 86.38 102 HIS A C 1
ATOM 725 O O . HIS A 1 102 ? -2.978 -6.256 6.638 1.00 86.38 102 HIS A O 1
ATOM 731 N N . ALA A 1 103 ? -5.095 -6.926 6.332 1.00 84.50 103 ALA A N 1
ATOM 732 C CA . ALA A 1 103 ? -4.935 -8.198 7.040 1.00 84.50 103 ALA A CA 1
ATOM 733 C C . ALA A 1 103 ? -3.882 -9.132 6.407 1.00 84.50 103 ALA A C 1
ATOM 735 O O . ALA A 1 103 ? -3.311 -9.984 7.092 1.00 84.50 103 ALA A O 1
ATOM 736 N N . ASP A 1 104 ? -3.592 -8.969 5.111 1.00 83.50 104 ASP A N 1
ATOM 737 C CA . ASP A 1 104 ? -2.524 -9.696 4.415 1.00 83.50 104 ASP A CA 1
ATOM 738 C C . ASP A 1 104 ? -1.108 -9.169 4.740 1.00 83.50 104 ASP A C 1
ATOM 740 O O . ASP A 1 104 ? -0.110 -9.816 4.404 1.00 83.50 104 ASP A O 1
ATOM 744 N N . GLY A 1 105 ? -1.014 -8.042 5.454 1.00 85.06 105 GLY A N 1
ATOM 745 C CA . GLY A 1 105 ? 0.219 -7.366 5.842 1.00 85.06 105 GLY A CA 1
ATOM 746 C C . GLY A 1 105 ? 0.706 -6.306 4.854 1.00 85.06 105 GLY A C 1
ATOM 747 O O . GLY A 1 105 ? 1.788 -5.762 5.068 1.00 85.06 105 GLY A O 1
ATOM 748 N N . SER A 1 106 ? -0.038 -6.016 3.783 1.00 88.25 106 SER A N 1
ATOM 749 C CA . SER A 1 106 ? 0.250 -4.865 2.925 1.00 88.25 106 SER A CA 1
ATOM 750 C C . SER A 1 106 ? -0.144 -3.550 3.606 1.00 88.25 106 SER A C 1
ATOM 752 O O . SER A 1 106 ? -1.057 -3.506 4.428 1.00 88.25 106 SER A O 1
ATOM 754 N N . THR A 1 107 ? 0.577 -2.478 3.296 1.00 90.12 107 THR A N 1
ATOM 755 C CA . THR A 1 107 ? 0.345 -1.130 3.822 1.00 90.12 107 THR A CA 1
ATOM 756 C C . THR A 1 107 ? 0.079 -0.181 2.665 1.00 90.12 107 THR A C 1
ATOM 758 O O . THR A 1 107 ? 0.895 -0.067 1.759 1.00 90.12 107 THR A O 1
ATOM 761 N N . GLU A 1 108 ? -1.050 0.508 2.695 1.00 86.75 108 GLU A N 1
ATOM 762 C CA . GLU A 1 108 ? -1.390 1.593 1.785 1.00 86.75 108 GLU A CA 1
ATOM 763 C C . GLU A 1 108 ? -1.167 2.934 2.486 1.00 86.75 108 GLU A C 1
ATOM 765 O O . GLU A 1 108 ? -1.635 3.160 3.602 1.00 86.75 108 GLU A O 1
ATOM 770 N N . HIS A 1 109 ? -0.442 3.825 1.824 1.00 85.50 109 HIS A N 1
ATOM 771 C CA . HIS A 1 109 ? -0.111 5.153 2.311 1.00 85.50 109 HIS A CA 1
ATOM 772 C C . HIS A 1 109 ? -1.093 6.207 1.775 1.00 85.50 109 HIS A C 1
ATOM 774 O O . HIS A 1 109 ? -1.661 6.040 0.693 1.00 85.50 109 HIS A O 1
ATOM 780 N N . PRO A 1 110 ? -1.258 7.347 2.471 1.00 78.56 110 PRO A N 1
ATOM 781 C CA . PRO A 1 110 ? -2.210 8.394 2.082 1.00 78.56 110 PRO A CA 1
ATOM 782 C C . PRO A 1 110 ? -1.922 9.033 0.714 1.00 78.56 110 PRO A C 1
ATOM 784 O O . PRO A 1 110 ? -2.819 9.593 0.088 1.00 78.56 110 PRO A O 1
ATOM 787 N N . ASN A 1 111 ? -0.680 8.958 0.228 1.00 80.25 111 ASN A N 1
ATOM 788 C CA . ASN A 1 111 ? -0.301 9.423 -1.108 1.00 80.25 111 ASN A CA 1
ATOM 789 C C . ASN A 1 111 ? -0.667 8.427 -2.229 1.00 80.25 111 ASN A C 1
ATOM 791 O O . ASN A 1 111 ? -0.477 8.744 -3.403 1.00 80.25 111 ASN A O 1
ATOM 795 N N . GLY A 1 112 ? -1.210 7.256 -1.883 1.00 81.75 112 GLY A N 1
ATOM 796 C CA . GLY A 1 112 ? -1.588 6.193 -2.811 1.00 81.75 112 GLY A CA 1
ATOM 797 C C . GLY A 1 112 ? -0.475 5.193 -3.124 1.00 81.75 112 GLY A C 1
ATOM 798 O O . GLY A 1 112 ? -0.659 4.391 -4.041 1.00 81.75 112 GLY A O 1
ATOM 799 N N . ASP A 1 113 ? 0.653 5.242 -2.409 1.00 88.62 113 ASP A N 1
ATOM 800 C CA . ASP A 1 113 ? 1.693 4.215 -2.490 1.00 88.62 113 ASP A CA 1
ATOM 801 C C . ASP A 1 113 ? 1.270 2.969 -1.699 1.00 88.62 113 ASP A C 1
ATOM 803 O O . ASP A 1 113 ? 0.663 3.073 -0.633 1.00 88.62 113 ASP A O 1
ATOM 807 N N . ILE A 1 114 ? 1.617 1.785 -2.197 1.00 90.25 114 ILE A N 1
ATOM 808 C CA . ILE A 1 114 ? 1.308 0.502 -1.560 1.00 90.25 114 ILE A CA 1
ATOM 809 C C . ILE A 1 114 ? 2.610 -0.263 -1.332 1.00 90.25 114 ILE A C 1
ATOM 811 O O . ILE A 1 114 ? 3.332 -0.574 -2.278 1.00 90.25 114 ILE A O 1
ATOM 815 N N . GLN A 1 115 ? 2.888 -0.604 -0.079 1.00 91.31 115 GLN A N 1
ATOM 816 C CA . GLN A 1 115 ? 3.945 -1.521 0.319 1.00 91.31 115 GLN A CA 1
ATOM 817 C C . GLN A 1 115 ? 3.350 -2.911 0.554 1.00 91.31 115 GLN A C 1
ATOM 819 O O . GLN A 1 115 ? 2.582 -3.135 1.487 1.00 91.31 115 GLN A O 1
ATOM 824 N N . HIS A 1 116 ? 3.733 -3.879 -0.265 1.00 90.44 116 HIS A N 1
ATOM 825 C CA . HIS A 1 116 ? 3.369 -5.273 -0.066 1.00 90.44 116 HIS A CA 1
ATOM 826 C C . HIS A 1 116 ? 4.258 -5.936 0.991 1.00 90.44 116 HIS A C 1
ATOM 828 O O . HIS A 1 116 ? 5.406 -5.551 1.221 1.00 90.44 116 HIS A O 1
ATOM 834 N N . LYS A 1 117 ? 3.731 -6.991 1.619 1.00 87.81 117 LYS A N 1
ATOM 835 C CA . LYS A 1 117 ? 4.430 -7.771 2.652 1.00 87.81 117 LYS A CA 1
ATOM 836 C C . LYS A 1 117 ? 5.735 -8.411 2.163 1.00 87.81 117 LYS A C 1
ATOM 838 O O . LYS A 1 117 ? 6.626 -8.674 2.967 1.00 87.81 117 LYS A O 1
ATOM 843 N N . ASP A 1 118 ? 5.841 -8.684 0.866 1.00 87.44 118 ASP A N 1
ATOM 844 C CA . ASP A 1 118 ? 7.052 -9.217 0.234 1.00 87.44 118 ASP A CA 1
ATOM 845 C C . ASP A 1 118 ? 8.158 -8.159 0.050 1.00 87.44 118 ASP A C 1
ATOM 847 O O . ASP A 1 118 ? 9.280 -8.511 -0.305 1.00 87.44 118 ASP A O 1
ATOM 851 N N . GLY A 1 119 ? 7.865 -6.883 0.330 1.00 88.19 119 GLY A N 1
ATOM 852 C CA . GLY A 1 119 ? 8.769 -5.749 0.161 1.00 88.19 119 GLY A CA 1
ATOM 853 C C . GLY A 1 119 ? 8.581 -4.987 -1.152 1.00 88.19 119 GLY A C 1
ATOM 854 O O . GLY A 1 119 ? 9.293 -4.009 -1.366 1.00 88.19 119 GLY A O 1
ATOM 855 N N . THR A 1 120 ? 7.651 -5.398 -2.019 1.00 91.12 120 THR A N 1
ATOM 856 C CA . THR A 1 120 ? 7.343 -4.687 -3.266 1.00 91.12 120 THR A CA 1
ATOM 857 C C . THR A 1 120 ? 6.644 -3.363 -2.962 1.00 91.12 120 THR A C 1
ATOM 859 O O . THR A 1 120 ? 5.664 -3.333 -2.221 1.00 91.12 120 THR A O 1
ATOM 862 N N . TRP A 1 121 ? 7.111 -2.274 -3.568 1.00 93.00 121 TRP A N 1
ATOM 863 C CA . TRP A 1 121 ? 6.471 -0.960 -3.506 1.00 93.00 121 TRP A CA 1
ATOM 864 C C . TRP A 1 121 ? 5.818 -0.630 -4.838 1.00 93.00 121 TRP A C 1
ATOM 866 O O . TRP A 1 121 ? 6.497 -0.602 -5.862 1.00 93.00 121 TRP A O 1
ATOM 876 N N . VAL A 1 122 ? 4.522 -0.339 -4.825 1.00 91.56 122 VAL A N 1
ATOM 877 C CA . VAL A 1 122 ? 3.779 0.190 -5.971 1.00 91.56 122 VAL A CA 1
ATOM 878 C C . VAL A 1 122 ? 3.491 1.657 -5.697 1.00 91.56 122 VAL A C 1
ATOM 880 O O . VAL A 1 122 ? 2.787 1.988 -4.748 1.00 91.56 122 VAL A O 1
ATOM 883 N N . PHE A 1 123 ? 4.047 2.537 -6.517 1.00 90.31 123 PHE A N 1
ATOM 884 C CA . PHE A 1 123 ? 3.907 3.976 -6.354 1.00 90.31 123 PHE A CA 1
ATOM 885 C C . PHE A 1 123 ? 2.659 4.503 -7.052 1.00 90.31 123 PHE A C 1
ATOM 887 O O . PHE A 1 123 ? 2.203 3.974 -8.071 1.00 90.31 123 PHE A O 1
ATOM 894 N N . ALA A 1 124 ? 2.146 5.621 -6.548 1.00 85.94 124 ALA A N 1
ATOM 895 C CA . ALA A 1 124 ? 0.979 6.293 -7.104 1.00 85.94 124 ALA A CA 1
ATOM 896 C C . ALA A 1 124 ? 1.144 6.746 -8.570 1.00 85.94 124 ALA A C 1
ATOM 898 O O . ALA A 1 124 ? 0.128 6.934 -9.249 1.00 85.94 124 ALA A O 1
ATOM 899 N N . ASP A 1 125 ? 2.388 6.921 -9.041 1.00 86.31 125 ASP A N 1
ATOM 900 C CA . ASP A 1 125 ? 2.749 7.249 -10.430 1.00 86.31 125 ASP A CA 1
ATOM 901 C C . ASP A 1 125 ? 2.770 6.020 -11.365 1.00 86.31 125 ASP A C 1
ATOM 903 O O . ASP A 1 125 ? 3.024 6.162 -12.559 1.00 86.31 125 ASP A O 1
ATOM 907 N N . GLY A 1 126 ? 2.503 4.820 -10.837 1.00 85.69 126 GLY A N 1
ATOM 908 C CA . GLY A 1 126 ? 2.527 3.554 -11.569 1.00 85.69 126 GLY A CA 1
ATOM 909 C C . GLY A 1 126 ? 3.903 2.890 -11.643 1.00 85.69 126 GLY A C 1
ATOM 910 O O . GLY A 1 126 ? 4.020 1.814 -12.234 1.00 85.69 126 GLY A O 1
ATOM 911 N N . SER A 1 127 ? 4.945 3.493 -11.060 1.00 90.62 127 SER A N 1
ATOM 912 C CA . SER A 1 127 ? 6.236 2.822 -10.918 1.00 90.62 127 SER A CA 1
ATOM 913 C C . SER A 1 127 ? 6.208 1.763 -9.816 1.00 90.62 127 SER A C 1
ATOM 915 O O . SER A 1 127 ? 5.399 1.817 -8.892 1.00 90.62 127 SER A O 1
ATOM 917 N N . VAL A 1 128 ? 7.076 0.763 -9.933 1.00 92.38 128 VAL A N 1
ATOM 918 C CA . VAL A 1 128 ? 7.175 -0.351 -8.988 1.00 92.38 128 VAL A CA 1
ATOM 919 C C . VAL A 1 128 ? 8.633 -0.549 -8.611 1.00 92.38 128 VAL A C 1
ATOM 921 O O . VAL A 1 128 ? 9.478 -0.657 -9.498 1.00 92.38 128 VAL A O 1
ATOM 924 N N . ASN A 1 129 ? 8.932 -0.626 -7.318 1.00 93.19 129 ASN A N 1
ATOM 925 C CA . ASN A 1 129 ? 10.216 -1.103 -6.821 1.00 93.19 129 ASN A CA 1
ATOM 926 C C . ASN A 1 129 ? 10.055 -2.525 -6.284 1.00 93.19 129 ASN A C 1
ATOM 928 O O . ASN A 1 129 ? 9.200 -2.793 -5.441 1.00 93.19 129 ASN A O 1
ATOM 932 N N . TYR A 1 130 ? 10.883 -3.429 -6.789 1.00 91.56 130 TYR A N 1
ATOM 933 C CA . TYR A 1 130 ? 10.901 -4.821 -6.375 1.00 91.56 130 TYR A CA 1
ATOM 934 C C . TYR A 1 130 ? 11.918 -5.040 -5.240 1.00 91.56 130 TYR A C 1
ATOM 936 O O . TYR A 1 130 ? 12.921 -4.321 -5.165 1.00 91.56 130 TYR A O 1
ATOM 944 N N . PRO A 1 131 ? 11.724 -6.070 -4.394 1.00 88.50 131 PRO A N 1
ATOM 945 C CA . PRO A 1 131 ? 12.640 -6.395 -3.295 1.00 88.50 131 PRO A CA 1
ATOM 946 C C . PRO A 1 131 ? 14.074 -6.715 -3.744 1.00 88.50 131 PRO A C 1
ATOM 948 O O . PRO A 1 131 ? 15.006 -6.616 -2.951 1.00 88.50 131 PRO A O 1
ATOM 951 N N . ASP A 1 132 ? 14.256 -7.106 -5.009 1.00 88.88 132 ASP A N 1
ATOM 952 C CA . ASP A 1 132 ? 15.561 -7.382 -5.622 1.00 88.88 132 ASP A CA 1
ATOM 953 C C . ASP A 1 132 ? 16.302 -6.111 -6.085 1.00 88.88 132 ASP A C 1
ATOM 955 O O . ASP A 1 132 ? 17.396 -6.202 -6.641 1.00 88.88 132 ASP A O 1
ATOM 959 N N . GLY A 1 133 ? 15.719 -4.929 -5.859 1.00 89.19 133 GLY A N 1
ATOM 960 C CA . GLY A 1 133 ? 16.278 -3.633 -6.233 1.00 89.19 133 GLY A CA 1
ATOM 961 C C . GLY A 1 133 ? 15.907 -3.171 -7.641 1.00 89.19 133 GLY A C 1
ATOM 962 O O . GLY A 1 133 ? 16.212 -2.030 -7.994 1.00 89.19 133 GLY A O 1
ATOM 963 N N . ARG A 1 134 ? 15.223 -3.996 -8.445 1.00 91.38 134 ARG A N 1
ATOM 964 C CA . ARG A 1 134 ? 14.754 -3.573 -9.768 1.00 91.38 134 ARG A CA 1
ATOM 965 C C . ARG A 1 134 ? 13.637 -2.552 -9.655 1.00 91.38 134 ARG A C 1
ATOM 967 O O . ARG A 1 134 ? 12.821 -2.574 -8.732 1.00 91.38 134 ARG A O 1
ATOM 974 N N . TRP A 1 135 ? 13.563 -1.695 -10.659 1.00 92.81 135 TRP A N 1
ATOM 975 C CA . TRP A 1 135 ? 12.482 -0.741 -10.821 1.00 92.81 135 TRP A CA 1
ATOM 976 C C . TRP A 1 135 ? 11.775 -0.960 -12.142 1.00 92.81 135 TRP A C 1
ATOM 978 O O . TRP A 1 135 ? 12.425 -1.061 -13.177 1.00 92.81 135 TRP A O 1
ATOM 988 N N . LYS A 1 136 ? 10.446 -0.961 -12.114 1.00 91.44 136 LYS A N 1
ATOM 989 C CA . LYS A 1 136 ? 9.607 -0.754 -13.290 1.0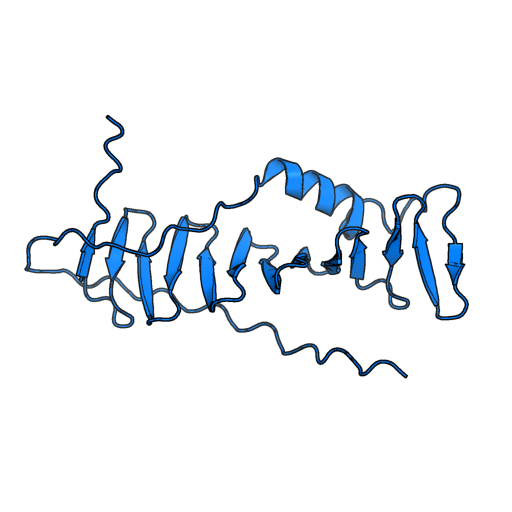0 91.44 136 LYS A CA 1
ATOM 990 C C . LYS A 1 136 ? 9.128 0.689 -13.282 1.00 91.44 136 LYS A C 1
ATOM 992 O O . LYS A 1 136 ? 8.459 1.123 -12.352 1.00 91.44 136 LYS A O 1
ATOM 997 N N . MET A 1 137 ? 9.463 1.433 -14.320 1.00 90.31 137 MET A N 1
ATOM 998 C CA . MET A 1 137 ? 9.006 2.797 -14.531 1.00 90.31 137 MET A CA 1
ATOM 999 C C . MET A 1 137 ? 7.584 2.802 -15.101 1.00 90.31 137 MET A C 1
ATOM 1001 O O . MET A 1 137 ? 7.113 1.805 -15.649 1.00 90.31 137 MET A O 1
ATOM 1005 N N . ALA A 1 138 ? 6.899 3.939 -14.981 1.00 86.62 138 ALA A N 1
ATOM 1006 C CA . ALA A 1 138 ? 5.529 4.106 -15.468 1.00 86.62 138 ALA A CA 1
ATOM 1007 C C . ALA A 1 138 ? 5.403 3.909 -16.993 1.00 86.62 138 ALA A C 1
ATOM 1009 O O . ALA A 1 138 ? 4.361 3.481 -17.479 1.00 86.62 138 ALA A O 1
ATOM 1010 N N . ASP A 1 139 ? 6.478 4.173 -17.742 1.00 84.44 139 ASP A N 1
ATOM 1011 C CA . ASP A 1 139 ? 6.575 3.940 -19.189 1.00 84.44 139 ASP A CA 1
ATOM 1012 C C . ASP A 1 139 ? 6.898 2.477 -19.559 1.00 84.44 139 ASP A C 1
ATOM 1014 O O . ASP A 1 139 ? 7.021 2.143 -20.735 1.00 84.44 139 ASP A O 1
ATOM 1018 N N . GLY A 1 140 ? 7.037 1.593 -18.565 1.00 83.81 140 GLY A N 1
ATOM 1019 C CA . GLY A 1 140 ? 7.396 0.190 -18.750 1.00 83.81 140 GLY A CA 1
ATOM 1020 C C . GLY A 1 140 ? 8.902 -0.084 -18.814 1.00 83.81 140 GLY A C 1
ATOM 1021 O O . GLY A 1 140 ? 9.291 -1.244 -18.956 1.00 83.81 140 GLY A O 1
ATOM 1022 N N . THR A 1 141 ? 9.766 0.922 -18.679 1.00 88.12 141 THR A N 1
ATOM 1023 C CA . THR A 1 141 ? 11.219 0.715 -18.595 1.00 88.12 141 THR A CA 1
ATOM 1024 C C . THR A 1 141 ? 11.580 -0.029 -17.313 1.00 88.12 141 THR A C 1
ATOM 1026 O O . THR A 1 141 ? 11.106 0.322 -16.236 1.00 88.12 141 THR A O 1
ATOM 1029 N N . ILE A 1 142 ? 12.440 -1.041 -17.407 1.00 89.62 142 ILE A N 1
ATOM 1030 C CA . ILE A 1 142 ? 13.005 -1.745 -16.256 1.00 89.62 142 ILE A CA 1
ATOM 1031 C C . ILE A 1 142 ? 14.439 -1.273 -16.026 1.00 89.62 142 ILE A C 1
ATOM 1033 O O . ILE A 1 142 ? 15.255 -1.332 -16.948 1.00 89.62 142 ILE A O 1
ATOM 1037 N N . THR A 1 143 ? 14.766 -0.854 -14.803 1.00 90.31 143 THR A N 1
ATOM 1038 C CA . THR A 1 143 ? 16.138 -0.523 -14.387 1.00 90.31 143 THR A CA 1
ATOM 1039 C C . THR A 1 143 ? 16.597 -1.366 -13.202 1.00 90.31 143 THR A C 1
ATOM 1041 O O . THR A 1 143 ? 15.778 -1.919 -12.465 1.00 90.31 143 THR A O 1
ATOM 1044 N N . ASP A 1 144 ? 17.910 -1.448 -12.997 1.00 90.31 144 ASP A N 1
ATOM 1045 C CA . ASP A 1 144 ? 18.484 -1.867 -11.714 1.00 90.31 144 ASP A CA 1
ATOM 1046 C C . ASP A 1 144 ? 18.397 -0.743 -10.661 1.00 90.31 144 ASP A C 1
ATOM 1048 O O . ASP A 1 144 ? 17.827 0.330 -10.910 1.00 90.31 144 ASP A O 1
ATOM 1052 N N . ALA A 1 145 ? 18.947 -1.006 -9.473 1.00 88.56 145 ALA A N 1
ATOM 1053 C CA . ALA A 1 145 ? 18.989 -0.059 -8.361 1.00 88.56 145 ALA A CA 1
ATOM 1054 C C . ALA A 1 145 ? 19.855 1.178 -8.676 1.00 88.56 145 ALA A C 1
ATOM 1056 O O . ALA A 1 145 ? 19.656 2.245 -8.095 1.00 88.56 145 ALA A O 1
ATOM 1057 N N . GLU A 1 146 ? 20.787 1.058 -9.623 1.00 88.19 146 GLU A N 1
ATOM 1058 C CA . GLU A 1 146 ? 21.699 2.110 -10.070 1.00 88.19 146 GLU A CA 1
ATOM 1059 C C . GLU A 1 146 ? 21.157 2.927 -11.257 1.00 88.19 146 GLU A C 1
ATOM 1061 O O . GLU A 1 146 ? 21.836 3.856 -11.720 1.00 88.19 146 GLU A O 1
ATOM 1066 N N . GLY A 1 147 ? 19.962 2.599 -11.758 1.00 87.44 147 GLY A N 1
ATOM 1067 C CA . GLY A 1 147 ? 19.298 3.292 -12.863 1.00 87.44 147 GLY A CA 1
ATOM 1068 C C . GLY A 1 147 ? 19.768 2.881 -14.260 1.00 87.44 147 GLY A C 1
ATOM 1069 O O . GLY A 1 147 ? 19.453 3.576 -15.229 1.00 87.44 147 GLY A O 1
ATOM 1070 N N . ASN A 1 148 ? 20.515 1.784 -14.400 1.00 89.06 148 ASN A N 1
ATOM 1071 C CA . ASN A 1 148 ? 20.866 1.243 -15.710 1.00 89.06 148 ASN A CA 1
ATOM 1072 C C . ASN A 1 148 ? 19.649 0.522 -16.299 1.00 89.06 148 ASN A C 1
ATOM 1074 O O . ASN A 1 148 ? 19.032 -0.315 -15.638 1.00 89.06 148 ASN A O 1
ATOM 1078 N N . VAL A 1 149 ? 19.300 0.843 -17.546 1.00 90.19 149 VAL A N 1
ATOM 1079 C CA . VAL A 1 149 ? 18.172 0.206 -18.233 1.00 90.19 149 VAL A CA 1
ATOM 1080 C C . VAL A 1 149 ? 18.516 -1.244 -18.532 1.00 90.19 149 VAL A C 1
ATOM 1082 O O . VAL A 1 149 ? 19.435 -1.538 -19.294 1.00 90.19 149 VAL A O 1
ATOM 1085 N N . LEU A 1 150 ? 17.739 -2.147 -17.948 1.00 86.62 150 LEU A N 1
ATOM 1086 C CA . LEU A 1 150 ? 17.840 -3.577 -18.189 1.00 86.62 150 LEU A CA 1
ATOM 1087 C C . LEU A 1 150 ? 16.911 -4.013 -19.332 1.00 86.62 150 LEU A C 1
ATOM 1089 O O . LEU A 1 150 ? 17.139 -5.051 -19.957 1.00 86.62 150 LEU A O 1
ATOM 1093 N N . GLY A 1 151 ? 15.849 -3.247 -19.603 1.00 85.44 151 GLY A N 1
ATOM 1094 C CA . GLY A 1 151 ? 14.880 -3.596 -20.632 1.00 85.44 151 GLY A CA 1
ATOM 1095 C C . GLY A 1 151 ? 13.575 -2.819 -20.571 1.00 85.44 151 GLY A C 1
ATOM 1096 O O . GLY A 1 151 ? 13.467 -1.820 -19.868 1.00 85.44 151 GLY A O 1
ATOM 1097 N N . THR A 1 152 ? 12.568 -3.307 -21.288 1.00 81.31 152 THR A N 1
ATOM 1098 C CA . THR A 1 152 ? 11.178 -2.839 -21.176 1.00 81.31 152 THR A CA 1
ATOM 1099 C C . THR A 1 152 ? 10.254 -4.027 -20.933 1.00 81.31 152 THR A C 1
ATOM 1101 O O . THR A 1 152 ? 10.551 -5.161 -21.333 1.00 81.31 152 THR A O 1
ATOM 1104 N N . VAL A 1 153 ? 9.133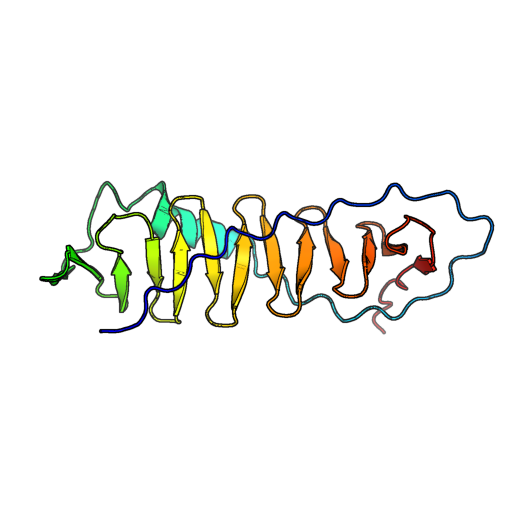 -3.794 -20.252 1.00 73.75 153 VAL A N 1
ATOM 1105 C CA . VAL A 1 153 ? 8.041 -4.770 -20.240 1.00 73.75 153 VAL A CA 1
ATOM 1106 C C . VAL A 1 153 ? 7.429 -4.759 -21.637 1.00 73.75 153 VAL A C 1
ATOM 1108 O O . VAL A 1 153 ? 7.078 -3.691 -22.137 1.00 73.75 153 VAL A O 1
ATOM 1111 N N . LYS A 1 154 ? 7.304 -5.924 -22.286 1.00 61.09 154 LYS A N 1
ATOM 1112 C CA . LYS A 1 154 ? 6.514 -6.007 -23.523 1.00 61.09 154 LYS A CA 1
ATOM 1113 C C . LYS A 1 154 ? 5.117 -5.441 -23.229 1.00 61.09 154 LYS A C 1
ATOM 1115 O O . LYS A 1 154 ? 4.572 -5.786 -22.177 1.00 61.09 154 LYS A O 1
ATOM 1120 N N . PRO A 1 155 ? 4.529 -4.608 -24.111 1.00 53.28 155 PRO A N 1
ATOM 1121 C CA . PRO A 1 155 ? 3.104 -4.345 -24.017 1.00 53.28 155 PRO A CA 1
ATOM 1122 C C . PRO A 1 155 ? 2.418 -5.706 -24.048 1.00 53.28 155 PRO A C 1
ATOM 1124 O O . PRO A 1 155 ? 2.765 -6.553 -24.875 1.00 53.28 155 PRO A O 1
ATOM 1127 N N . ASP A 1 156 ? 1.529 -5.939 -23.091 1.00 46.84 156 ASP A N 1
ATOM 1128 C CA . ASP A 1 156 ? 0.716 -7.142 -23.043 1.00 46.84 156 ASP A CA 1
ATOM 1129 C C . ASP A 1 156 ? -0.175 -7.101 -24.291 1.00 46.84 156 ASP A C 1
ATOM 1131 O O . ASP A 1 156 ? -1.214 -6.441 -24.321 1.00 46.84 156 ASP A O 1
ATOM 1135 N N . VAL A 1 157 ? 0.309 -7.669 -25.399 1.00 39.50 157 VAL A N 1
ATOM 1136 C CA . VAL A 1 157 ? -0.496 -7.856 -26.601 1.00 39.50 157 VAL A CA 1
ATOM 1137 C C . VAL A 1 157 ? -1.424 -9.003 -26.246 1.00 39.50 157 VAL A C 1
ATOM 1139 O O . VAL A 1 157 ? -1.079 -10.170 -26.423 1.00 39.50 157 VAL A O 1
ATOM 1142 N N . ALA A 1 158 ? -2.564 -8.655 -25.651 1.00 33.47 158 ALA A N 1
ATOM 1143 C CA . ALA A 1 158 ? -3.666 -9.585 -25.495 1.00 33.47 158 ALA A CA 1
ATOM 1144 C C . ALA A 1 158 ? -3.978 -10.199 -26.880 1.00 33.47 158 ALA A C 1
ATOM 1146 O O . ALA A 1 158 ? -3.980 -9.452 -27.867 1.00 33.47 158 ALA A O 1
ATOM 1147 N N . PRO A 1 159 ? -4.164 -11.528 -26.978 1.00 43.12 159 PRO A N 1
ATOM 1148 C CA . PRO A 1 159 ? -4.519 -12.191 -28.231 1.00 43.12 159 PRO A CA 1
ATOM 1149 C C . PRO A 1 159 ? -5.884 -11.748 -28.770 1.00 43.12 159 PRO A C 1
ATOM 1151 O O . PRO A 1 159 ? -6.765 -11.386 -27.955 1.00 43.12 159 PRO A O 1
#